Protein AF-A0A7C0TXI8-F1 (afdb_monomer)

Nearest PDB structures (foldseek):
  6q0x-assembly1_A  TM=3.441E-01  e=8.699E+00  Saccharomyces cerevisiae W303

Foldseek 3Di:
DPPVVVVVVVVVVVVVVVVVVVVVVVVVVVLVVVLVVLVVVLVVLVVVLVVLVVVCVVPNDLVSVLVNVLSVLVNQLSVLVNVLSVVCVVPVVCNVVSVLSSLVSVLVSQCVNCVSVVPPVSNVVSVVSVVVSVVVVVCCVVPVPVVVVVVVVVVVVD

Sequence (158 aa):
MSVHAHERGKTEEKVIKGLVRYGRTLVLIVEAIIIASVSALIALTTYYLARDMMVAYRAGSVAELQLIMNDIFLLIVYVELVRSIIVAYRRPEMYLVSIAEVGFVITVREVLASVIAKTTLDLVLASIASAVFAVVLWILYRKVLPHRRESKKEERGG

Secondary structure (DSSP, 8-state):
--HHHHHHHHHHHHHHHHHHHHHHHHHHHHHHHHHHHHHHHHHHHHHHHHHHHHHHHHH--HHHHHHHHHHHHHHHHHHHHHHHHHHHHH-GGGHHHHHHHHHHHHHHHHHHHHHHHT-HHHHHHHHHHHHHHHHHHHHHHHHHTTHHHHHHHHTT--

Structure (mmCIF, N/CA/C/O backbone):
data_AF-A0A7C0TXI8-F1
#
_entry.id   AF-A0A7C0TXI8-F1
#
loop_
_atom_site.group_PDB
_atom_site.id
_atom_site.type_symbol
_atom_site.label_atom_id
_atom_site.label_alt_id
_atom_site.label_comp_id
_atom_site.label_asym_id
_atom_site.label_entity_id
_atom_site.label_seq_id
_atom_site.pdbx_PDB_ins_code
_atom_site.Cartn_x
_atom_site.Cartn_y
_atom_site.Cartn_z
_atom_site.occupancy
_atom_site.B_iso_or_equiv
_atom_site.auth_seq_id
_atom_site.auth_comp_id
_atom_site.auth_asym_id
_atom_site.auth_atom_id
_atom_site.pdbx_PDB_model_num
ATOM 1 N N . MET A 1 1 ? -42.382 -0.817 42.510 1.00 50.09 1 MET A N 1
ATOM 2 C CA . MET A 1 1 ? -42.000 -0.268 41.184 1.00 50.09 1 MET A CA 1
ATOM 3 C C . MET A 1 1 ? -40.489 -0.081 40.972 1.00 50.09 1 MET A C 1
ATOM 5 O O . MET A 1 1 ? -40.101 0.180 39.844 1.00 50.09 1 MET A O 1
ATOM 9 N N . SER A 1 2 ? -39.616 -0.273 41.973 1.00 51.91 2 SER A N 1
ATOM 10 C CA . SER A 1 2 ? -38.154 -0.079 41.846 1.00 51.91 2 SER A CA 1
ATOM 11 C C . SER A 1 2 ? -37.359 -1.300 41.347 1.00 51.91 2 SER A C 1
ATOM 13 O O . SER A 1 2 ? -36.236 -1.145 40.878 1.00 51.91 2 SER A O 1
ATOM 15 N N . VAL A 1 3 ? -37.929 -2.510 41.399 1.00 53.28 3 VAL A N 1
ATOM 16 C CA . VAL A 1 3 ? -37.230 -3.759 41.025 1.00 53.28 3 VAL A CA 1
ATOM 17 C C . VAL A 1 3 ? -37.060 -3.891 39.502 1.00 53.28 3 VAL A C 1
ATOM 19 O O . VAL A 1 3 ? -35.992 -4.267 39.027 1.00 53.28 3 VAL A O 1
ATOM 22 N N . HIS A 1 4 ? -38.055 -3.465 38.716 1.00 50.06 4 HIS A N 1
ATOM 23 C CA . HIS A 1 4 ? -38.008 -3.548 37.249 1.00 50.06 4 HIS A CA 1
ATOM 24 C C . HIS A 1 4 ? -37.061 -2.540 36.577 1.00 50.06 4 HIS A C 1
ATOM 26 O O . HIS A 1 4 ? -36.684 -2.741 35.424 1.00 50.06 4 HIS A O 1
ATOM 32 N N . ALA A 1 5 ? -36.664 -1.464 37.264 1.00 53.25 5 ALA A N 1
ATOM 33 C CA . ALA A 1 5 ? -35.674 -0.518 36.745 1.00 53.25 5 ALA A CA 1
ATOM 34 C C . ALA A 1 5 ? -34.239 -1.063 36.889 1.00 53.25 5 ALA A C 1
ATOM 36 O O . ALA A 1 5 ? -33.396 -0.850 36.020 1.00 53.25 5 ALA A O 1
ATOM 37 N N . HIS A 1 6 ? -33.976 -1.831 37.952 1.00 49.91 6 HIS A N 1
ATOM 38 C CA . HIS A 1 6 ? -32.648 -2.362 38.264 1.00 49.91 6 HIS A CA 1
ATOM 39 C C . HIS A 1 6 ? -32.264 -3.585 37.400 1.00 49.91 6 HIS A C 1
ATOM 41 O O . HIS A 1 6 ? -31.079 -3.827 37.153 1.00 49.91 6 HIS A O 1
ATOM 47 N N . GLU A 1 7 ? -33.245 -4.349 36.905 1.00 55.06 7 GLU A N 1
ATOM 48 C CA . GLU A 1 7 ? -33.007 -5.464 35.974 1.00 55.06 7 GLU A CA 1
ATOM 49 C C . GLU A 1 7 ? -32.729 -5.009 34.534 1.00 55.06 7 GLU A C 1
ATOM 51 O O . GLU A 1 7 ? -31.899 -5.617 33.852 1.00 55.06 7 GLU A O 1
ATOM 56 N N . ARG A 1 8 ? -33.348 -3.910 34.074 1.00 56.62 8 ARG A N 1
ATOM 57 C CA . ARG A 1 8 ? -33.077 -3.365 32.731 1.00 56.62 8 ARG A CA 1
ATOM 58 C C . ARG A 1 8 ? -31.638 -2.871 32.593 1.00 56.62 8 ARG A C 1
ATOM 60 O O . ARG A 1 8 ? -30.964 -3.276 31.652 1.00 56.62 8 ARG A O 1
ATOM 67 N N . GLY A 1 9 ? -31.126 -2.136 33.585 1.00 59.81 9 GLY A N 1
ATOM 68 C CA . GLY A 1 9 ? -29.739 -1.649 33.574 1.00 59.81 9 GLY A CA 1
ATOM 69 C C . GLY A 1 9 ? -28.690 -2.771 33.539 1.00 59.81 9 GLY A C 1
ATOM 70 O O . GLY A 1 9 ? -27.721 -2.692 32.790 1.00 59.81 9 GLY A O 1
ATOM 71 N N . LYS A 1 10 ? -28.913 -3.883 34.260 1.00 61.47 10 LYS A N 1
ATOM 72 C CA . LYS A 1 10 ? -28.028 -5.068 34.209 1.00 61.47 10 LYS A CA 1
ATOM 73 C C . LYS A 1 10 ? -28.051 -5.785 32.857 1.00 61.47 10 LYS A C 1
ATOM 75 O O . LYS A 1 10 ? -27.075 -6.446 32.498 1.00 61.47 10 LYS A O 1
ATOM 80 N N . THR A 1 11 ? -29.168 -5.709 32.139 1.00 62.97 11 THR A N 1
ATOM 81 C CA . THR A 1 11 ? -29.337 -6.360 30.835 1.00 62.97 11 THR A CA 1
ATOM 82 C C . THR A 1 11 ? -28.678 -5.526 29.739 1.00 62.97 11 THR A C 1
ATOM 84 O O . THR A 1 11 ? -27.912 -6.066 28.944 1.00 62.97 11 THR A O 1
ATOM 87 N N . GLU A 1 12 ? -28.862 -4.205 29.767 1.00 65.44 12 GLU A N 1
ATOM 88 C CA . GLU A 1 12 ? -28.192 -3.259 28.866 1.00 65.44 12 GLU A CA 1
ATOM 89 C C . GLU A 1 12 ? -26.666 -3.313 29.013 1.00 65.44 12 GLU A C 1
ATOM 91 O O . GLU A 1 12 ? -25.947 -3.417 28.020 1.00 65.44 12 GLU A O 1
ATOM 96 N N . GLU A 1 13 ? -26.151 -3.365 30.244 1.00 67.44 13 GLU A N 1
ATOM 97 C CA . GLU A 1 13 ? -24.709 -3.441 30.490 1.00 67.44 13 GLU A CA 1
ATOM 98 C C . GLU A 1 13 ? -24.086 -4.750 29.961 1.00 67.44 13 GLU A C 1
ATOM 100 O O . GLU A 1 13 ? -22.967 -4.758 29.439 1.00 67.44 13 GLU A O 1
ATOM 105 N N . LYS A 1 14 ? -24.821 -5.870 30.043 1.00 70.50 14 LYS A N 1
ATOM 106 C CA . LYS A 1 14 ? -24.401 -7.160 29.468 1.00 70.50 14 LYS A CA 1
ATOM 107 C C . LYS A 1 14 ? -24.412 -7.139 27.941 1.00 70.50 14 LYS A C 1
ATOM 109 O O . LYS A 1 14 ? -23.482 -7.671 27.337 1.00 70.50 14 LYS A O 1
ATOM 114 N N . VAL A 1 15 ? -25.419 -6.517 27.326 1.00 74.94 15 VAL A N 1
ATOM 115 C CA . VAL A 1 15 ? -25.515 -6.382 25.863 1.00 74.94 15 VAL A CA 1
ATOM 116 C C . VAL A 1 15 ? -24.387 -5.498 25.332 1.00 74.94 15 VAL A C 1
ATOM 118 O O . VAL A 1 15 ? -23.699 -5.902 24.399 1.00 74.94 15 VAL A O 1
ATOM 121 N N . ILE A 1 16 ? -24.114 -4.357 25.972 1.00 74.75 16 ILE A N 1
ATOM 122 C CA . ILE A 1 16 ? -23.014 -3.455 25.593 1.00 74.75 16 ILE A CA 1
ATOM 123 C C . ILE A 1 16 ? -21.659 -4.164 25.730 1.00 74.75 16 ILE A C 1
ATOM 125 O O . ILE A 1 16 ? -20.851 -4.140 24.801 1.00 74.75 16 ILE A O 1
ATOM 129 N N . LYS A 1 17 ? -21.415 -4.867 26.846 1.00 73.19 17 LYS A N 1
ATOM 130 C CA . LYS A 1 17 ? -20.189 -5.668 27.032 1.00 73.19 17 LYS A CA 1
ATOM 131 C C . LYS A 1 17 ? -20.057 -6.775 25.982 1.00 73.19 17 LYS A C 1
ATOM 133 O O . LYS A 1 17 ? -18.950 -7.023 25.502 1.00 73.19 17 LYS A O 1
ATOM 138 N N . GLY A 1 18 ? -21.165 -7.416 25.609 1.00 69.56 18 GLY A N 1
ATOM 139 C CA . GLY A 1 18 ? -21.212 -8.403 24.530 1.00 69.56 18 GLY A CA 1
ATOM 140 C C . GLY A 1 18 ? -20.846 -7.799 23.174 1.00 69.56 18 GLY A C 1
ATOM 141 O O . GLY A 1 18 ? -19.981 -8.336 22.484 1.00 69.56 18 GLY A O 1
ATOM 142 N N . LEU A 1 19 ? -21.426 -6.644 22.838 1.00 74.12 19 LEU A N 1
ATOM 143 C CA . LEU A 1 19 ? -21.184 -5.933 21.581 1.00 74.12 19 LEU A CA 1
ATOM 144 C C . LEU A 1 19 ? -19.718 -5.500 21.444 1.00 74.12 19 LEU A C 1
ATOM 146 O O . LEU A 1 19 ? -19.092 -5.730 20.412 1.00 74.12 19 LEU A O 1
ATOM 150 N N . VAL A 1 20 ? -19.144 -4.933 22.511 1.00 78.94 20 VAL A N 1
ATOM 151 C CA . VAL A 1 20 ? -17.737 -4.497 22.542 1.00 78.94 20 VAL A CA 1
ATOM 152 C C . VAL A 1 20 ? -16.787 -5.684 22.384 1.00 78.94 20 VAL A C 1
ATOM 154 O O . VAL A 1 20 ? -15.784 -5.594 21.673 1.00 78.94 20 VAL A O 1
ATOM 157 N N . ARG A 1 21 ? -17.094 -6.818 23.025 1.00 77.62 21 ARG A N 1
ATOM 158 C CA . ARG A 1 21 ? -16.275 -8.031 22.920 1.00 77.62 21 ARG A CA 1
ATOM 159 C C . ARG A 1 21 ? -16.335 -8.623 21.515 1.00 77.62 21 ARG A C 1
ATOM 161 O O . ARG A 1 21 ? -15.290 -8.955 20.967 1.00 77.62 21 ARG A O 1
ATOM 168 N N . TYR A 1 22 ? -17.528 -8.691 20.928 1.00 78.75 22 TYR A N 1
ATOM 169 C CA . TYR A 1 22 ? -17.723 -9.196 19.571 1.00 78.75 22 TYR A CA 1
ATOM 170 C C . TYR A 1 22 ? -17.036 -8.306 18.530 1.00 78.75 22 TYR A C 1
ATOM 172 O O . TYR A 1 22 ? -16.314 -8.808 17.672 1.00 78.75 22 TYR A O 1
ATOM 180 N N . GLY A 1 23 ? -17.166 -6.981 18.668 1.00 74.56 23 GLY A N 1
ATOM 181 C CA . GLY A 1 23 ? -16.466 -6.014 17.824 1.00 74.56 23 GLY A CA 1
ATOM 182 C C . GLY A 1 23 ? -14.947 -6.184 17.887 1.00 74.56 23 GLY A C 1
ATOM 183 O O . GLY A 1 23 ? -14.290 -6.231 16.852 1.00 74.56 23 GLY A O 1
ATOM 184 N N . ARG A 1 24 ? -14.381 -6.379 19.086 1.00 81.19 24 ARG A N 1
ATOM 185 C CA . ARG A 1 24 ? -12.942 -6.641 19.244 1.00 81.19 24 ARG A CA 1
ATOM 186 C C . ARG A 1 24 ? -12.507 -7.943 18.566 1.00 81.19 24 ARG A C 1
ATOM 188 O O . ARG A 1 24 ? -11.455 -7.971 17.936 1.00 81.19 24 ARG A O 1
ATOM 195 N N . THR A 1 25 ? -13.297 -9.009 18.682 1.00 82.25 25 THR A N 1
ATOM 196 C CA . THR A 1 25 ? -13.002 -10.289 18.022 1.00 82.25 25 THR A CA 1
ATOM 197 C C . THR A 1 25 ? -13.067 -10.170 16.500 1.00 82.25 25 THR A C 1
ATOM 199 O O . THR A 1 25 ? -12.183 -10.685 15.824 1.00 82.25 25 THR A O 1
ATOM 202 N N . LEU A 1 26 ? -14.057 -9.457 15.957 1.00 80.88 26 LEU A N 1
ATOM 203 C CA . LEU A 1 26 ? -14.151 -9.201 14.517 1.00 80.88 26 LEU A CA 1
ATOM 204 C C . LEU A 1 26 ? -12.938 -8.430 13.994 1.00 80.88 26 LEU A C 1
ATOM 206 O O . LEU A 1 26 ? -12.363 -8.830 12.985 1.00 80.88 26 LEU A O 1
ATOM 210 N N . VAL A 1 27 ? -12.521 -7.372 14.696 1.00 82.75 27 VAL A N 1
ATOM 211 C CA . VAL A 1 27 ? -11.330 -6.593 14.325 1.00 82.75 27 VAL A CA 1
ATOM 212 C C . VAL A 1 27 ? -10.089 -7.486 14.292 1.00 82.75 27 VAL A C 1
ATOM 214 O O . VAL A 1 27 ? -9.378 -7.481 13.295 1.00 82.75 27 VAL A O 1
ATOM 217 N N . LEU A 1 28 ? -9.886 -8.321 15.317 1.00 83.25 28 LEU A N 1
ATOM 218 C CA . LEU A 1 28 ? -8.763 -9.264 15.368 1.00 83.25 28 LEU A CA 1
ATOM 219 C C . LEU A 1 28 ? -8.763 -10.260 14.201 1.00 83.25 28 LEU A C 1
ATOM 221 O O . LEU A 1 28 ? -7.706 -10.556 13.651 1.00 83.25 28 LEU A O 1
ATOM 225 N N . ILE A 1 29 ? -9.932 -10.784 13.820 1.00 87.38 29 ILE A N 1
ATOM 226 C CA . ILE A 1 29 ? -10.048 -11.728 12.700 1.00 87.38 29 ILE A CA 1
ATOM 227 C C . ILE A 1 29 ? -9.699 -11.035 11.382 1.00 87.38 29 ILE A C 1
ATOM 229 O O . ILE A 1 29 ? -8.891 -11.555 10.616 1.00 87.38 29 ILE A O 1
ATOM 233 N N . VAL A 1 30 ? -10.285 -9.863 11.122 1.00 85.25 30 VAL A N 1
ATOM 234 C CA . VAL A 1 30 ? -10.023 -9.097 9.895 1.00 85.25 30 VAL A CA 1
ATOM 235 C C . VAL A 1 30 ? -8.544 -8.733 9.798 1.00 85.25 30 VAL A C 1
ATOM 237 O O . VAL A 1 30 ? -7.928 -8.925 8.754 1.00 85.25 30 VAL A O 1
ATOM 240 N N . GLU A 1 31 ? -7.949 -8.273 10.893 1.00 80.62 31 GLU A N 1
ATOM 241 C CA . GLU A 1 31 ? -6.535 -7.914 10.950 1.00 80.62 31 GLU A CA 1
ATOM 242 C C . GLU A 1 31 ? -5.622 -9.126 10.711 1.00 80.62 31 GLU A C 1
ATOM 244 O O . GLU A 1 31 ? -4.692 -9.046 9.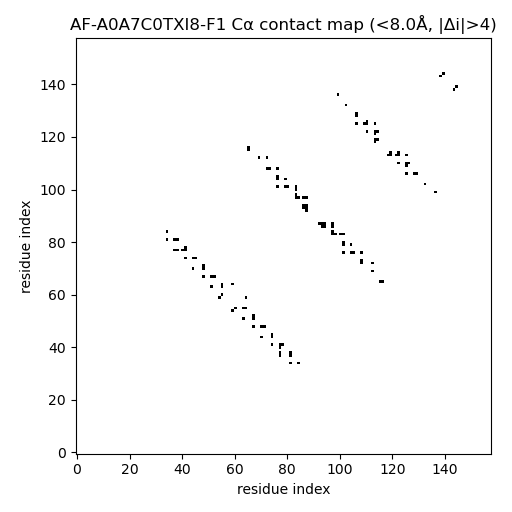907 1.00 80.62 31 GLU A O 1
ATOM 249 N N . ALA A 1 32 ? -5.928 -10.279 11.316 1.00 86.38 32 ALA A N 1
ATOM 250 C CA . ALA A 1 32 ? -5.191 -11.519 11.076 1.00 86.38 32 ALA A CA 1
ATOM 251 C C . ALA A 1 32 ? -5.257 -11.955 9.602 1.00 86.38 32 ALA A C 1
ATOM 253 O O . ALA A 1 32 ? -4.244 -12.372 9.039 1.00 86.38 32 ALA A O 1
ATOM 254 N N . ILE A 1 33 ? -6.421 -11.812 8.959 1.00 90.50 33 ILE A N 1
ATOM 255 C CA . ILE A 1 33 ? -6.595 -12.099 7.529 1.00 90.50 33 ILE A CA 1
ATOM 256 C C . ILE A 1 33 ? -5.746 -11.149 6.679 1.00 90.50 33 ILE A C 1
ATOM 258 O O . ILE A 1 33 ? -5.078 -11.609 5.752 1.00 90.50 33 ILE A O 1
ATOM 262 N N . ILE A 1 34 ? -5.732 -9.849 6.993 1.00 87.38 34 ILE A N 1
ATOM 263 C CA . ILE A 1 34 ? -4.917 -8.861 6.272 1.00 87.38 34 ILE A CA 1
ATOM 264 C C . ILE A 1 34 ? -3.434 -9.219 6.395 1.00 87.38 34 ILE A C 1
ATOM 266 O O . ILE A 1 34 ? -2.755 -9.336 5.378 1.00 87.38 34 ILE A O 1
ATOM 270 N N . ILE A 1 35 ? -2.936 -9.460 7.611 1.00 88.38 35 ILE A N 1
ATOM 271 C CA . ILE A 1 35 ? -1.526 -9.808 7.841 1.00 88.38 35 ILE A CA 1
ATOM 272 C C . ILE A 1 35 ? -1.153 -11.095 7.100 1.00 88.38 35 ILE A C 1
ATOM 274 O O . ILE A 1 35 ? -0.120 -11.131 6.429 1.00 88.38 35 ILE A O 1
ATOM 278 N N . ALA A 1 36 ? -1.981 -12.139 7.185 1.00 90.81 36 ALA A N 1
ATOM 279 C CA . ALA A 1 36 ? -1.737 -13.399 6.487 1.00 90.81 36 ALA A CA 1
ATOM 280 C C . ALA A 1 36 ? -1.700 -13.202 4.964 1.00 90.81 36 ALA A C 1
ATOM 282 O O . ALA A 1 36 ? -0.790 -13.696 4.298 1.00 90.81 36 ALA A O 1
ATOM 283 N N . SER A 1 37 ? -2.642 -12.426 4.423 1.00 89.88 37 SER A N 1
ATOM 284 C CA . SER A 1 37 ? -2.733 -12.148 2.986 1.00 89.88 37 SER A CA 1
ATOM 285 C C . SER A 1 37 ? -1.535 -11.340 2.490 1.00 89.88 37 SER A C 1
ATOM 287 O O . SER A 1 37 ? -0.905 -11.722 1.507 1.00 89.88 37 SER A O 1
ATOM 289 N N . VAL A 1 38 ? -1.160 -10.264 3.190 1.00 90.12 38 VAL A N 1
ATOM 290 C CA . VAL A 1 38 ? 0.004 -9.443 2.820 1.00 90.12 38 VAL A CA 1
ATOM 291 C C . VAL A 1 38 ? 1.295 -10.253 2.942 1.00 90.12 38 VAL A C 1
ATOM 293 O O . VAL A 1 38 ? 2.142 -10.184 2.058 1.00 90.12 38 VAL A O 1
ATOM 296 N N . SER A 1 39 ? 1.429 -11.092 3.971 1.00 91.00 39 SER A N 1
ATOM 297 C CA . SER A 1 39 ? 2.597 -11.974 4.121 1.00 91.00 39 SER A CA 1
ATOM 298 C C . SER A 1 39 ? 2.704 -12.988 2.978 1.00 91.00 39 SER A C 1
ATOM 300 O O . SER A 1 39 ? 3.796 -13.222 2.463 1.00 91.00 39 SER A O 1
ATOM 302 N N . ALA A 1 40 ? 1.579 -13.559 2.538 1.00 93.62 40 ALA A N 1
ATOM 303 C CA . ALA A 1 40 ? 1.545 -14.452 1.384 1.00 93.62 40 ALA A CA 1
ATOM 304 C C . ALA A 1 40 ? 1.926 -13.723 0.085 1.00 93.62 40 ALA A C 1
ATOM 306 O O . ALA A 1 40 ? 2.702 -14.258 -0.706 1.00 93.62 40 ALA A O 1
ATOM 307 N N . LEU A 1 41 ? 1.450 -12.488 -0.110 1.00 91.94 41 LEU A N 1
ATOM 308 C CA . LEU A 1 41 ? 1.838 -11.652 -1.250 1.00 91.94 41 LEU A CA 1
ATOM 309 C C . LEU A 1 41 ? 3.333 -11.321 -1.235 1.00 91.94 41 LEU A C 1
ATOM 311 O O . LEU A 1 41 ? 3.971 -11.410 -2.281 1.00 91.94 41 LEU A O 1
ATOM 315 N N . ILE A 1 42 ? 3.917 -11.012 -0.072 1.00 92.69 42 ILE A N 1
ATOM 316 C CA . ILE A 1 42 ? 5.369 -10.814 0.073 1.00 92.69 42 ILE A CA 1
ATOM 317 C C . ILE A 1 42 ? 6.120 -12.073 -0.359 1.00 92.69 42 ILE A C 1
ATOM 319 O O . ILE A 1 42 ? 7.037 -11.985 -1.175 1.00 92.69 42 ILE A O 1
ATOM 323 N N . ALA A 1 43 ? 5.731 -13.241 0.157 1.00 94.00 43 ALA A N 1
ATOM 324 C CA . ALA A 1 43 ? 6.390 -14.503 -0.166 1.00 94.00 43 ALA A CA 1
ATOM 325 C C . ALA A 1 43 ? 6.304 -14.824 -1.666 1.00 94.00 43 ALA A C 1
ATOM 327 O O . ALA A 1 43 ? 7.312 -15.161 -2.287 1.00 94.00 43 ALA A O 1
ATOM 328 N N . LEU A 1 44 ? 5.119 -14.662 -2.260 1.00 94.25 44 LEU A N 1
ATOM 329 C CA . LEU A 1 44 ? 4.883 -14.920 -3.677 1.00 94.25 44 LEU A CA 1
ATOM 330 C C . LEU A 1 44 ? 5.663 -13.951 -4.575 1.00 94.25 44 LEU A C 1
ATOM 332 O O . LEU A 1 44 ? 6.326 -14.381 -5.514 1.00 94.25 44 LEU A O 1
ATOM 336 N N . THR A 1 45 ? 5.625 -12.656 -4.261 1.00 91.75 45 THR A N 1
ATOM 337 C CA . THR A 1 45 ? 6.348 -11.622 -5.018 1.00 91.75 45 THR A CA 1
ATOM 338 C C . THR A 1 45 ? 7.854 -11.834 -4.909 1.00 91.75 45 THR A C 1
ATOM 340 O O . THR A 1 45 ? 8.556 -11.768 -5.907 1.00 91.75 45 THR A O 1
ATOM 343 N N . THR A 1 46 ? 8.359 -12.190 -3.724 1.00 92.50 46 THR A N 1
ATOM 344 C CA . THR A 1 46 ? 9.780 -12.527 -3.532 1.00 92.50 46 THR A CA 1
ATOM 345 C C . THR A 1 46 ? 10.185 -13.745 -4.365 1.00 92.50 46 THR A C 1
ATOM 347 O O . THR A 1 46 ? 11.260 -13.752 -4.962 1.00 92.50 46 THR A O 1
ATOM 350 N N . TYR A 1 47 ? 9.328 -14.769 -4.435 1.00 94.06 47 TYR A N 1
ATOM 351 C CA . TYR A 1 47 ? 9.570 -15.949 -5.265 1.00 94.06 47 TYR A CA 1
ATOM 352 C C . TYR A 1 47 ? 9.643 -15.598 -6.759 1.00 94.06 47 TYR A C 1
ATOM 354 O O . TYR A 1 47 ? 10.595 -16.002 -7.431 1.00 94.06 47 TYR A O 1
ATOM 362 N N . TYR A 1 48 ? 8.676 -14.829 -7.273 1.00 92.19 48 TYR A N 1
ATOM 363 C CA . TYR A 1 48 ? 8.684 -14.396 -8.672 1.00 92.19 48 TYR A CA 1
ATOM 364 C C . TYR A 1 48 ? 9.866 -13.485 -8.981 1.00 92.19 48 TYR A C 1
ATOM 366 O O . TYR A 1 48 ? 10.580 -13.745 -9.941 1.00 92.19 48 TYR A O 1
ATOM 374 N N . LEU A 1 49 ? 10.173 -12.530 -8.104 1.00 91.75 49 LEU A N 1
ATOM 375 C CA . LEU A 1 49 ? 11.339 -11.667 -8.238 1.00 91.75 49 LEU A CA 1
ATOM 376 C C . LEU A 1 49 ? 12.640 -12.478 -8.330 1.00 91.75 49 LEU A C 1
ATOM 378 O O . LEU A 1 49 ? 13.460 -12.238 -9.211 1.00 91.75 49 LEU A O 1
ATOM 382 N N . ALA A 1 50 ? 12.830 -13.472 -7.458 1.00 89.75 50 ALA A N 1
ATOM 383 C CA . ALA A 1 50 ? 14.014 -14.329 -7.497 1.00 89.75 50 ALA A CA 1
ATOM 384 C C . ALA A 1 50 ? 14.107 -15.130 -8.808 1.00 89.75 50 ALA A C 1
ATOM 386 O O . ALA A 1 50 ? 15.193 -15.280 -9.377 1.00 89.75 50 ALA A O 1
ATOM 387 N N . ARG A 1 51 ? 12.970 -15.628 -9.307 1.00 88.31 51 ARG A N 1
ATOM 388 C CA . ARG A 1 51 ? 12.882 -16.306 -10.605 1.00 88.31 51 ARG A CA 1
ATOM 389 C C . ARG A 1 51 ? 13.230 -15.359 -11.754 1.00 88.31 51 ARG A C 1
ATOM 391 O O . ARG A 1 51 ? 14.046 -15.721 -12.600 1.00 88.31 51 ARG A O 1
ATOM 398 N N . ASP A 1 52 ? 12.657 -14.165 -11.766 1.00 86.44 52 ASP A N 1
ATOM 399 C CA . ASP A 1 52 ? 12.822 -13.191 -12.841 1.00 86.44 52 ASP A CA 1
ATOM 400 C C . ASP A 1 52 ? 14.246 -12.631 -12.863 1.00 86.44 52 ASP A C 1
ATOM 402 O O . ASP A 1 52 ? 14.836 -12.503 -13.932 1.00 86.44 52 ASP A O 1
ATOM 406 N N . MET A 1 53 ? 14.875 -12.435 -11.699 1.00 85.12 53 MET A N 1
ATOM 407 C CA . MET A 1 53 ? 16.301 -12.103 -11.606 1.00 85.12 53 MET A CA 1
ATOM 408 C C . MET A 1 53 ? 17.199 -13.195 -12.209 1.00 85.12 53 MET A C 1
ATOM 410 O O . MET A 1 53 ? 18.172 -12.879 -12.897 1.00 85.12 53 MET A O 1
ATOM 414 N N . MET A 1 54 ? 16.882 -14.480 -11.999 1.00 85.25 54 MET A N 1
ATOM 415 C CA . MET A 1 54 ? 17.635 -15.588 -12.608 1.00 85.25 54 MET A CA 1
ATOM 416 C C . MET A 1 54 ? 17.498 -15.627 -14.136 1.00 85.25 54 MET A C 1
ATOM 418 O O . MET A 1 54 ? 18.456 -15.988 -14.825 1.00 85.25 54 MET A O 1
ATOM 422 N N . VAL A 1 55 ? 16.328 -15.268 -14.668 1.00 81.12 55 VAL A N 1
ATOM 423 C CA . VAL A 1 55 ? 16.076 -15.199 -16.116 1.00 81.12 55 VAL A CA 1
ATOM 424 C C . VAL A 1 55 ? 16.760 -13.972 -16.724 1.00 81.12 55 VAL A C 1
ATOM 426 O O . VAL A 1 55 ? 17.514 -14.108 -17.689 1.00 81.12 55 VAL A O 1
ATOM 429 N N . ALA A 1 56 ? 16.593 -12.800 -16.109 1.00 81.69 56 ALA A N 1
ATOM 430 C CA . ALA A 1 56 ? 17.175 -11.542 -16.566 1.00 81.69 56 ALA A CA 1
ATOM 431 C C . ALA A 1 56 ? 18.712 -11.562 -16.556 1.00 81.69 56 ALA A C 1
ATOM 433 O O . ALA A 1 56 ? 19.344 -10.974 -17.430 1.00 81.69 56 ALA A O 1
ATOM 434 N N . TYR A 1 57 ? 19.345 -12.298 -15.636 1.00 76.81 57 TYR A N 1
ATOM 435 C CA . TYR A 1 57 ? 20.801 -12.485 -15.650 1.00 76.81 57 TYR A CA 1
ATOM 436 C C . TYR A 1 57 ? 21.317 -13.138 -16.948 1.00 76.81 57 TYR A C 1
ATOM 438 O O . TYR A 1 57 ? 22.467 -12.932 -17.331 1.00 76.81 57 TYR A O 1
ATOM 446 N N . ARG A 1 58 ? 20.483 -13.922 -17.644 1.00 73.31 58 ARG A N 1
ATOM 447 C CA . ARG A 1 58 ? 20.883 -14.662 -18.851 1.00 73.31 58 ARG A CA 1
ATOM 448 C C . ARG A 1 58 ? 20.598 -13.918 -20.158 1.00 73.31 58 ARG A C 1
ATOM 450 O O . ARG A 1 58 ? 21.309 -14.160 -21.127 1.00 73.31 58 ARG A O 1
ATOM 457 N N . ALA A 1 59 ? 19.576 -13.060 -20.206 1.00 67.25 59 ALA A N 1
ATOM 458 C CA . ALA A 1 59 ? 19.137 -12.392 -21.442 1.00 67.25 59 ALA A CA 1
ATOM 459 C C . ALA A 1 59 ? 18.400 -11.050 -21.215 1.00 67.25 59 ALA A C 1
ATOM 461 O O . ALA A 1 59 ? 17.582 -10.650 -22.041 1.00 67.25 59 ALA A O 1
ATOM 462 N N . GLY A 1 60 ? 18.688 -10.368 -20.103 1.00 70.38 60 GLY A N 1
ATOM 463 C CA . GLY A 1 60 ? 17.903 -9.258 -19.560 1.00 70.38 60 GLY A CA 1
ATOM 464 C C . GLY A 1 60 ? 17.578 -8.124 -20.531 1.00 70.38 60 GLY A C 1
ATOM 465 O O . GLY A 1 60 ? 18.474 -7.381 -20.937 1.00 70.38 60 GLY A O 1
ATOM 466 N N . SER A 1 61 ? 16.293 -7.926 -20.835 1.00 81.38 61 SER A N 1
ATOM 467 C CA . SER A 1 61 ? 15.813 -6.734 -21.550 1.00 81.38 61 SER A CA 1
ATOM 468 C C . SER A 1 61 ? 15.512 -5.569 -20.594 1.00 81.38 61 SER A C 1
ATOM 470 O O . SER A 1 61 ? 15.296 -5.754 -19.396 1.00 81.38 61 SER A O 1
ATOM 472 N N . VAL A 1 62 ? 15.433 -4.339 -21.124 1.00 79.75 62 VAL A N 1
ATOM 473 C CA . VAL A 1 62 ? 15.033 -3.153 -20.335 1.00 79.75 62 VAL A CA 1
ATOM 474 C C . VAL A 1 62 ? 13.644 -3.336 -19.703 1.00 79.75 62 VAL A C 1
ATOM 476 O O . VAL A 1 62 ? 13.423 -2.878 -18.586 1.00 79.75 62 VAL A O 1
ATOM 479 N N . ALA A 1 63 ? 12.728 -4.034 -20.379 1.00 81.44 63 ALA A N 1
ATOM 480 C CA . ALA A 1 63 ? 11.385 -4.302 -19.866 1.00 81.44 63 ALA A CA 1
ATOM 481 C C . ALA A 1 63 ? 11.399 -5.258 -18.658 1.00 81.44 63 ALA A C 1
ATOM 483 O O . ALA A 1 63 ? 10.671 -5.043 -17.693 1.00 81.44 63 ALA A O 1
ATOM 484 N N . GLU A 1 64 ? 12.267 -6.272 -18.662 1.00 82.38 64 GLU A N 1
ATOM 485 C CA . GLU A 1 64 ? 12.427 -7.186 -17.520 1.00 82.38 64 GLU A CA 1
ATOM 486 C C . GLU A 1 64 ? 13.017 -6.463 -16.305 1.00 82.38 64 GLU A C 1
ATOM 488 O O . GLU A 1 64 ? 12.562 -6.659 -15.182 1.00 82.38 64 GLU A O 1
ATOM 493 N N . LEU A 1 65 ? 13.966 -5.549 -16.528 1.00 80.44 65 LEU A N 1
ATOM 494 C CA . LEU A 1 65 ? 14.488 -4.667 -15.481 1.00 80.44 65 LEU A CA 1
ATOM 495 C C . LEU A 1 65 ? 13.392 -3.783 -14.867 1.00 80.44 65 LEU A C 1
ATOM 497 O O . LEU A 1 65 ? 13.366 -3.607 -13.651 1.00 80.44 65 LEU A O 1
ATOM 501 N N . GLN A 1 66 ? 12.467 -3.258 -15.678 1.00 83.75 66 GLN A N 1
ATOM 502 C CA . GLN A 1 66 ? 11.328 -2.480 -15.178 1.00 83.75 66 GLN A CA 1
ATOM 503 C C . GLN A 1 66 ? 10.378 -3.328 -14.317 1.00 83.75 66 GLN A C 1
ATOM 505 O O . GLN A 1 66 ? 9.927 -2.846 -13.278 1.00 83.75 66 GLN A O 1
ATOM 510 N N . LEU A 1 67 ? 10.108 -4.581 -14.705 1.00 83.75 67 LEU A N 1
ATOM 511 C CA . LEU A 1 67 ? 9.295 -5.515 -13.913 1.00 83.75 67 LEU A CA 1
ATOM 512 C C . LEU A 1 67 ? 9.957 -5.832 -12.566 1.00 83.75 67 LEU A C 1
ATOM 514 O O . LEU A 1 67 ? 9.339 -5.640 -11.522 1.00 83.75 67 LEU A O 1
ATOM 518 N N . ILE A 1 68 ? 11.244 -6.191 -12.581 1.00 87.44 68 ILE A N 1
ATOM 519 C CA . ILE A 1 68 ? 12.039 -6.467 -11.373 1.00 87.44 68 ILE A CA 1
ATOM 520 C C . ILE A 1 68 ? 12.031 -5.261 -10.425 1.00 87.44 68 ILE A C 1
ATOM 522 O O . ILE A 1 68 ? 11.829 -5.411 -9.221 1.00 87.44 68 ILE A O 1
ATOM 526 N N . MET A 1 69 ? 12.229 -4.045 -10.947 1.00 86.50 69 MET A N 1
ATOM 527 C CA . MET A 1 69 ? 12.198 -2.836 -10.119 1.00 86.50 69 MET A CA 1
ATOM 528 C C . MET A 1 69 ? 10.811 -2.560 -9.530 1.00 86.50 69 MET A C 1
ATOM 530 O O . MET A 1 69 ? 10.717 -2.171 -8.365 1.00 86.50 69 MET A O 1
ATOM 534 N N . ASN A 1 70 ? 9.742 -2.771 -10.301 1.00 88.06 70 ASN A N 1
ATOM 535 C CA . ASN A 1 70 ? 8.376 -2.617 -9.807 1.00 88.06 70 ASN A CA 1
ATOM 536 C C . ASN A 1 70 ? 8.086 -3.598 -8.660 1.00 88.06 70 ASN A C 1
ATOM 538 O O . ASN A 1 70 ? 7.585 -3.182 -7.615 1.00 88.06 70 ASN A O 1
ATOM 542 N N . ASP A 1 71 ? 8.486 -4.860 -8.808 1.00 89.25 71 ASP A N 1
ATOM 543 C CA . ASP A 1 71 ? 8.305 -5.891 -7.784 1.00 89.25 71 ASP A CA 1
ATOM 544 C C . ASP A 1 71 ? 9.109 -5.592 -6.512 1.00 89.25 71 ASP A C 1
ATOM 546 O O . ASP A 1 71 ? 8.593 -5.740 -5.402 1.00 89.25 71 ASP A O 1
ATOM 550 N N . ILE A 1 72 ? 10.340 -5.081 -6.638 1.00 89.44 72 ILE A N 1
ATOM 551 C CA . ILE A 1 72 ? 11.136 -4.619 -5.488 1.00 89.44 72 ILE A CA 1
ATOM 552 C C . ILE A 1 72 ? 10.423 -3.478 -4.757 1.00 89.44 72 ILE A C 1
ATOM 554 O O . ILE A 1 72 ? 10.316 -3.493 -3.529 1.00 89.44 72 ILE A O 1
ATOM 558 N N . PHE A 1 73 ? 9.912 -2.487 -5.486 1.00 88.25 73 PHE A N 1
ATOM 559 C CA . PHE A 1 73 ? 9.187 -1.378 -4.869 1.00 88.25 73 PHE A CA 1
ATOM 560 C C . PHE A 1 73 ? 7.878 -1.826 -4.225 1.00 88.25 73 PHE A C 1
ATOM 562 O O . PHE A 1 73 ? 7.514 -1.331 -3.157 1.00 88.25 73 PHE A O 1
ATOM 569 N N . LEU A 1 74 ? 7.190 -2.788 -4.835 1.00 86.25 74 LEU A N 1
ATOM 570 C CA . LEU A 1 74 ? 5.997 -3.396 -4.269 1.00 86.25 74 LEU A CA 1
ATOM 571 C C . LEU A 1 74 ? 6.312 -4.131 -2.957 1.00 86.25 74 LEU A C 1
ATOM 573 O O . LEU A 1 74 ? 5.593 -3.956 -1.974 1.00 86.25 74 LEU A O 1
ATOM 577 N N . LEU A 1 75 ? 7.424 -4.871 -2.899 1.00 88.38 75 LEU A N 1
ATOM 578 C CA . LEU A 1 75 ? 7.886 -5.532 -1.676 1.00 88.38 75 LEU A CA 1
ATOM 579 C C . LEU A 1 75 ? 8.178 -4.537 -0.549 1.00 88.38 75 LEU A C 1
ATOM 581 O O . LEU A 1 75 ? 7.776 -4.785 0.587 1.00 88.38 75 LEU A O 1
ATOM 585 N N . ILE A 1 76 ? 8.820 -3.403 -0.848 1.00 88.56 76 ILE A N 1
ATOM 586 C CA . ILE A 1 76 ? 9.067 -2.344 0.147 1.00 88.56 76 ILE A CA 1
ATOM 587 C C . ILE A 1 76 ? 7.741 -1.855 0.744 1.00 88.56 76 ILE A C 1
ATOM 589 O O . ILE A 1 76 ? 7.606 -1.773 1.966 1.00 88.56 76 ILE A O 1
ATOM 593 N N . VAL A 1 77 ? 6.739 -1.594 -0.101 1.00 88.38 77 VAL A N 1
ATOM 594 C CA . VAL A 1 77 ? 5.406 -1.166 0.350 1.00 88.38 77 VAL A CA 1
ATOM 595 C C . VAL A 1 77 ? 4.740 -2.235 1.214 1.00 88.38 77 VAL A C 1
ATOM 597 O O . VAL A 1 77 ? 4.185 -1.914 2.263 1.00 88.38 77 VAL A O 1
ATOM 600 N N . TYR A 1 78 ? 4.801 -3.507 0.816 1.00 88.62 78 TYR A N 1
ATOM 601 C CA . TYR A 1 78 ? 4.204 -4.591 1.595 1.00 88.62 78 TYR A CA 1
ATOM 602 C C . TYR A 1 78 ? 4.856 -4.764 2.967 1.00 88.62 78 TYR A C 1
ATOM 604 O O . TYR A 1 78 ? 4.151 -4.945 3.961 1.00 88.62 78 TYR A O 1
ATOM 612 N N . VAL A 1 79 ? 6.184 -4.675 3.047 1.00 87.94 79 VAL A N 1
ATOM 613 C CA . VAL A 1 79 ? 6.903 -4.757 4.325 1.00 87.94 79 VAL A CA 1
ATOM 614 C C . VAL A 1 79 ? 6.502 -3.607 5.249 1.00 87.94 79 VAL A C 1
ATOM 616 O O . VAL A 1 79 ? 6.243 -3.838 6.432 1.00 87.94 79 VAL A O 1
ATOM 619 N N . GLU A 1 80 ? 6.392 -2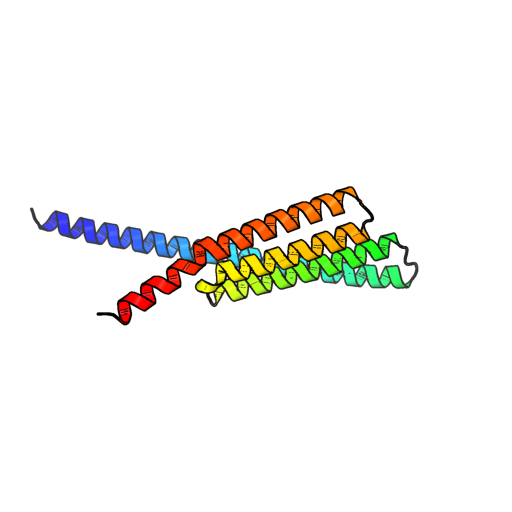.387 4.723 1.00 87.75 80 GLU A N 1
ATOM 620 C CA . GLU A 1 80 ? 5.966 -1.230 5.517 1.00 87.75 80 GLU A CA 1
ATOM 621 C C . GLU A 1 80 ? 4.489 -1.310 5.932 1.00 87.75 80 GLU A C 1
ATOM 623 O O . GLU A 1 80 ? 4.149 -0.946 7.059 1.00 87.75 80 GLU A O 1
ATOM 628 N N . LEU A 1 81 ? 3.613 -1.886 5.101 1.00 86.38 81 LEU A N 1
ATOM 629 C CA . LEU A 1 81 ? 2.229 -2.187 5.486 1.00 86.38 81 LEU A CA 1
ATOM 630 C C . LEU A 1 81 ? 2.170 -3.148 6.678 1.00 86.38 81 LEU A C 1
ATOM 632 O O . LEU A 1 81 ? 1.486 -2.867 7.662 1.00 86.38 81 LEU A O 1
ATOM 636 N N . VAL A 1 82 ? 2.914 -4.257 6.625 1.00 86.56 82 VAL A N 1
ATOM 637 C CA . VAL A 1 82 ? 2.969 -5.222 7.735 1.00 86.56 82 VAL A CA 1
ATOM 638 C C . VAL A 1 82 ? 3.532 -4.564 8.992 1.00 86.56 82 VAL A C 1
ATOM 640 O O . VAL A 1 82 ? 2.950 -4.706 10.070 1.00 86.56 82 VAL A O 1
ATOM 643 N N . ARG A 1 83 ? 4.631 -3.805 8.872 1.00 86.88 83 ARG A N 1
ATOM 644 C CA . ARG A 1 83 ? 5.221 -3.082 10.007 1.00 86.88 83 ARG A CA 1
ATOM 645 C C . ARG A 1 83 ? 4.205 -2.135 10.639 1.00 86.88 83 ARG A C 1
ATOM 647 O O . ARG A 1 83 ? 4.037 -2.157 11.858 1.00 86.88 83 ARG A O 1
ATOM 654 N N . SER A 1 84 ? 3.529 -1.330 9.829 1.00 83.56 84 SER A N 1
ATOM 655 C CA . SER A 1 84 ? 2.560 -0.341 10.295 1.00 83.56 84 SER A CA 1
ATOM 656 C C . SER A 1 84 ? 1.386 -0.976 11.032 1.00 83.56 84 SER A C 1
ATOM 658 O O . SER A 1 84 ? 1.059 -0.533 12.133 1.00 83.56 84 SER A O 1
ATOM 660 N N . ILE A 1 85 ? 0.825 -2.069 10.503 1.00 81.62 85 ILE A N 1
ATOM 661 C CA . ILE A 1 85 ? -0.252 -2.821 11.167 1.00 81.62 85 ILE A CA 1
ATOM 662 C C . ILE A 1 85 ? 0.226 -3.348 12.530 1.00 81.62 85 ILE A C 1
ATOM 664 O O . ILE A 1 85 ? -0.427 -3.133 13.549 1.00 81.62 85 ILE A O 1
ATOM 668 N N . ILE A 1 86 ? 1.418 -3.953 12.591 1.00 82.38 86 ILE A N 1
ATOM 669 C CA . ILE A 1 86 ? 1.980 -4.470 13.851 1.00 82.38 86 ILE A CA 1
ATOM 670 C C . ILE A 1 86 ? 2.206 -3.346 14.880 1.00 82.38 86 ILE A C 1
ATOM 672 O O . ILE A 1 86 ? 1.966 -3.533 16.078 1.00 82.38 86 ILE A O 1
ATOM 676 N N . VAL A 1 87 ? 2.684 -2.176 14.447 1.00 80.62 87 VAL A N 1
ATOM 677 C CA . VAL A 1 87 ? 2.918 -1.020 15.330 1.00 80.62 87 VAL A CA 1
ATOM 678 C C . VAL A 1 87 ? 1.599 -0.440 15.839 1.00 80.62 87 VAL A C 1
ATOM 680 O O . VAL A 1 87 ? 1.469 -0.203 17.044 1.00 80.62 87 VAL A O 1
ATOM 683 N N . ALA A 1 88 ? 0.618 -0.274 14.952 1.00 74.19 88 ALA A N 1
ATOM 684 C CA . ALA A 1 88 ? -0.734 0.155 15.286 1.00 74.19 88 ALA A CA 1
ATOM 685 C C . ALA A 1 88 ? -1.385 -0.763 16.333 1.00 74.19 88 ALA A C 1
ATOM 687 O O . ALA A 1 88 ? -1.970 -0.269 17.299 1.00 74.19 88 ALA A O 1
ATOM 688 N N . TYR A 1 89 ? -1.202 -2.081 16.202 1.00 71.75 89 TYR A N 1
ATOM 689 C CA . TYR A 1 89 ? -1.690 -3.064 17.168 1.00 71.75 89 TYR A CA 1
ATOM 690 C C . TYR A 1 89 ? -1.073 -2.876 18.562 1.00 71.75 89 TYR A C 1
ATOM 692 O O . TYR A 1 89 ? -1.766 -2.901 19.580 1.00 71.75 89 TYR A O 1
ATOM 700 N N . ARG A 1 90 ? 0.249 -2.663 18.631 1.00 75.38 90 ARG A N 1
ATOM 701 C CA . ARG A 1 90 ? 0.955 -2.493 19.913 1.00 75.38 90 ARG A CA 1
ATOM 702 C C . ARG A 1 90 ? 0.640 -1.167 20.597 1.00 75.38 90 ARG A C 1
ATOM 704 O O . ARG A 1 90 ? 0.712 -1.094 21.823 1.00 75.38 90 ARG A O 1
ATOM 711 N N . ARG A 1 91 ? 0.365 -0.111 19.829 1.00 77.00 91 ARG A N 1
ATOM 712 C CA . ARG A 1 91 ? 0.098 1.237 20.347 1.00 77.00 91 ARG A CA 1
ATOM 713 C C . ARG A 1 91 ? -1.012 1.906 19.527 1.00 77.00 91 ARG A C 1
ATOM 715 O O . ARG A 1 91 ? -0.694 2.663 18.610 1.00 77.00 91 ARG A O 1
ATOM 722 N N . PRO A 1 92 ? -2.295 1.716 19.889 1.00 69.06 92 PRO A N 1
ATOM 723 C CA . PRO A 1 92 ? -3.419 2.288 19.141 1.00 69.06 92 PRO A CA 1
ATOM 724 C C . PRO A 1 92 ? -3.399 3.826 19.099 1.00 69.06 92 PRO A C 1
ATOM 726 O O . PRO A 1 92 ? -3.904 4.423 18.154 1.00 69.06 92 PRO A O 1
ATOM 729 N N . GLU A 1 93 ? -2.738 4.485 20.060 1.00 73.38 93 GLU A N 1
ATOM 730 C CA . GLU A 1 93 ? -2.486 5.937 20.032 1.00 73.38 93 GLU A CA 1
ATOM 731 C C . GLU A 1 93 ? -1.663 6.391 18.813 1.00 73.38 93 GLU A C 1
ATOM 733 O O . GLU A 1 93 ? -1.753 7.547 18.403 1.00 73.38 93 GLU A O 1
ATOM 738 N N . MET A 1 94 ? -0.857 5.497 18.232 1.00 75.56 94 MET A N 1
ATOM 739 C CA . MET A 1 94 ? -0.019 5.786 17.067 1.00 75.56 94 MET A CA 1
ATOM 740 C C . MET A 1 94 ? -0.694 5.430 15.743 1.00 75.56 94 MET A C 1
ATOM 742 O O . MET A 1 94 ? -0.080 5.630 14.705 1.00 75.56 94 MET A O 1
ATOM 746 N N . TYR A 1 95 ? -1.953 4.977 15.741 1.00 74.62 95 TYR A N 1
ATOM 747 C CA . TYR A 1 95 ? -2.652 4.546 14.525 1.00 74.62 95 TYR A CA 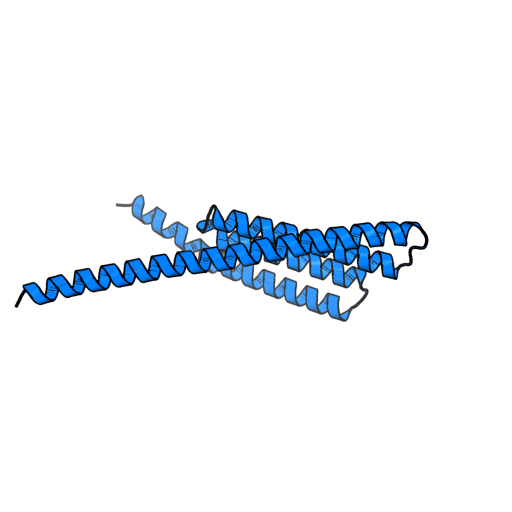1
ATOM 748 C C . TYR A 1 95 ? -2.619 5.597 13.402 1.00 74.62 95 TYR A C 1
ATOM 750 O O . TYR A 1 95 ? -2.295 5.283 12.260 1.00 74.62 95 TYR A O 1
ATOM 758 N N . LEU A 1 96 ? -2.871 6.870 13.732 1.00 73.94 96 LEU A N 1
ATOM 759 C CA . LEU A 1 96 ? -2.800 7.971 12.761 1.00 73.94 96 LEU A CA 1
ATOM 760 C C . LEU A 1 96 ? -1.384 8.188 12.211 1.00 73.94 96 LEU A C 1
ATOM 762 O O . LEU A 1 96 ? -1.227 8.501 11.034 1.00 73.94 96 LEU A O 1
ATOM 766 N N . VAL A 1 97 ? -0.363 8.013 13.052 1.00 79.94 97 VAL A N 1
ATOM 767 C CA . VAL A 1 97 ? 1.046 8.130 12.650 1.00 79.94 97 VAL A CA 1
ATOM 768 C C . VAL A 1 97 ? 1.427 6.960 11.742 1.00 79.94 97 VAL A C 1
ATOM 770 O O . VAL A 1 97 ? 2.021 7.175 10.693 1.00 79.94 97 VAL A O 1
ATOM 773 N N . SER A 1 98 ? 1.010 5.744 12.092 1.00 79.12 98 SER A N 1
ATOM 774 C CA . SER A 1 98 ? 1.238 4.526 11.313 1.00 79.12 98 SER A CA 1
ATOM 775 C C . SER A 1 98 ? 0.557 4.572 9.938 1.00 79.12 98 SER A C 1
ATOM 777 O O . SER A 1 98 ? 1.152 4.154 8.945 1.00 79.12 98 SER A O 1
ATOM 779 N N . ILE A 1 99 ? -0.653 5.139 9.837 1.00 80.62 99 ILE A N 1
ATOM 780 C CA . ILE A 1 99 ? -1.307 5.395 8.541 1.00 80.62 99 ILE A CA 1
ATOM 781 C C . ILE A 1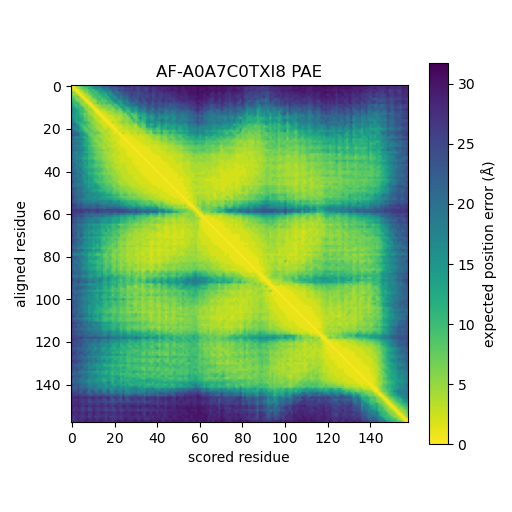 99 ? -0.528 6.431 7.726 1.00 80.62 99 ILE A C 1
ATOM 783 O O . ILE A 1 99 ? -0.339 6.248 6.524 1.00 80.62 99 ILE A O 1
ATOM 787 N N . ALA A 1 100 ? -0.086 7.519 8.360 1.00 82.25 100 ALA A N 1
ATOM 788 C CA . ALA A 1 100 ? 0.673 8.566 7.683 1.00 82.25 100 ALA A CA 1
ATOM 789 C C . ALA A 1 100 ? 2.005 8.041 7.120 1.00 82.25 100 ALA A C 1
ATOM 791 O O . ALA A 1 100 ? 2.359 8.362 5.988 1.00 82.25 100 ALA A O 1
ATOM 792 N N . GLU A 1 101 ? 2.712 7.203 7.879 1.00 82.25 101 GLU A N 1
ATOM 793 C CA . GLU A 1 101 ? 3.956 6.552 7.455 1.00 82.25 101 GLU A CA 1
ATOM 794 C C . GLU A 1 101 ? 3.731 5.658 6.229 1.00 82.25 101 GLU A C 1
ATOM 796 O O . GLU A 1 101 ? 4.409 5.812 5.215 1.00 82.25 101 GLU A O 1
ATOM 801 N N . VAL A 1 102 ? 2.709 4.799 6.266 1.00 85.94 102 VAL A N 1
ATOM 802 C CA . VAL A 1 102 ? 2.348 3.938 5.127 1.00 85.94 102 VAL A CA 1
ATOM 803 C C . VAL A 1 102 ? 1.977 4.756 3.900 1.00 85.94 102 VAL A C 1
ATOM 805 O O . VAL A 1 102 ? 2.459 4.479 2.804 1.00 85.94 102 VAL A O 1
ATOM 808 N N . GLY A 1 103 ? 1.129 5.773 4.0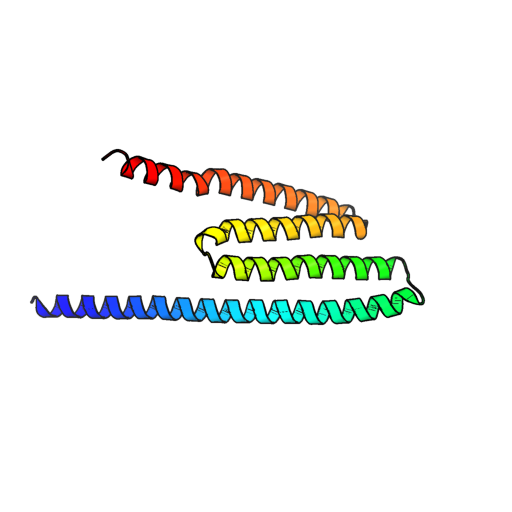69 1.00 84.75 103 GLY A N 1
ATOM 809 C CA . GLY A 1 103 ? 0.716 6.628 2.962 1.00 84.75 103 GLY A CA 1
ATOM 810 C C . GLY A 1 103 ? 1.903 7.358 2.330 1.00 84.75 103 GLY A C 1
ATOM 811 O O . GLY A 1 103 ? 1.969 7.475 1.107 1.00 84.75 103 GLY A O 1
ATOM 812 N N . PHE A 1 104 ? 2.889 7.764 3.135 1.00 84.56 104 PHE A N 1
ATOM 813 C CA . PHE A 1 104 ? 4.130 8.347 2.635 1.00 84.56 104 PHE A CA 1
ATOM 814 C C . PHE A 1 104 ? 4.946 7.338 1.814 1.00 84.56 104 PHE A C 1
ATOM 816 O O . PHE A 1 104 ? 5.345 7.654 0.694 1.00 84.56 104 PHE A O 1
ATOM 823 N N . VAL A 1 105 ? 5.135 6.112 2.314 1.00 86.31 105 VAL A N 1
ATOM 824 C CA . VAL A 1 105 ? 5.866 5.050 1.597 1.00 86.31 105 VAL A CA 1
ATOM 825 C C . VAL A 1 105 ? 5.201 4.720 0.256 1.00 86.31 105 VAL A C 1
ATOM 827 O O . VAL A 1 105 ? 5.884 4.641 -0.765 1.00 86.31 105 VAL A O 1
ATOM 830 N N . ILE A 1 106 ? 3.871 4.584 0.230 1.00 88.56 106 ILE A N 1
ATOM 831 C CA . ILE A 1 106 ? 3.102 4.331 -1.001 1.00 88.56 106 ILE A CA 1
ATOM 832 C C . ILE A 1 106 ? 3.277 5.483 -1.995 1.00 88.56 106 ILE A C 1
ATOM 834 O O . ILE A 1 106 ? 3.511 5.251 -3.178 1.00 88.56 106 ILE A O 1
ATOM 838 N N . THR A 1 107 ? 3.209 6.723 -1.511 1.00 86.62 107 THR A N 1
ATOM 839 C CA . THR A 1 107 ? 3.373 7.920 -2.343 1.00 86.62 107 THR A CA 1
ATOM 840 C C . THR A 1 107 ? 4.752 7.949 -3.008 1.00 86.62 107 THR A C 1
ATOM 842 O O . THR A 1 107 ? 4.853 8.146 -4.218 1.00 86.62 107 THR A O 1
ATOM 845 N N . VAL A 1 108 ? 5.818 7.688 -2.244 1.00 85.44 108 VAL A N 1
ATOM 846 C CA . VAL A 1 108 ? 7.186 7.599 -2.783 1.00 85.44 108 VAL A CA 1
ATOM 847 C C . VAL A 1 108 ? 7.292 6.483 -3.823 1.00 85.44 108 VAL A C 1
ATOM 849 O O . VAL A 1 108 ? 7.863 6.699 -4.892 1.00 85.44 108 VAL A O 1
ATOM 852 N N . ARG A 1 109 ? 6.705 5.311 -3.551 1.00 89.00 109 ARG A N 1
ATOM 853 C CA . ARG A 1 109 ? 6.680 4.187 -4.496 1.00 89.00 109 ARG A CA 1
ATOM 854 C C . ARG A 1 109 ? 6.013 4.564 -5.816 1.00 89.00 109 ARG A C 1
ATOM 856 O O . ARG A 1 109 ? 6.540 4.211 -6.864 1.00 89.00 109 ARG A O 1
ATOM 863 N N . GLU A 1 110 ? 4.906 5.297 -5.783 1.00 85.94 110 GLU A N 1
ATOM 864 C CA . GLU A 1 110 ? 4.179 5.688 -6.996 1.00 85.94 110 GLU A CA 1
ATOM 865 C C . GLU A 1 110 ? 4.956 6.703 -7.848 1.00 85.94 110 GLU A C 1
ATOM 867 O O . GLU A 1 110 ? 5.011 6.600 -9.077 1.00 85.94 110 GLU A O 1
ATOM 872 N N . VAL A 1 111 ? 5.642 7.646 -7.199 1.00 84.50 111 VAL A N 1
ATOM 873 C CA . VAL A 1 111 ? 6.540 8.584 -7.889 1.00 84.50 111 VAL A CA 1
ATOM 874 C C . VAL A 1 111 ? 7.714 7.838 -8.530 1.00 84.50 111 VAL A C 1
ATOM 876 O O . VAL A 1 111 ? 8.041 8.081 -9.687 1.00 84.50 111 VAL A O 1
ATOM 879 N N . LEU A 1 112 ? 8.335 6.888 -7.829 1.00 82.94 112 LEU A N 1
ATOM 880 C CA . LEU A 1 112 ? 9.435 6.105 -8.401 1.00 82.94 112 LEU A CA 1
ATOM 881 C C . LEU A 1 112 ? 8.964 5.191 -9.543 1.00 82.94 112 LEU A C 1
ATOM 883 O O . LEU A 1 112 ? 9.627 5.111 -10.577 1.00 82.94 112 LEU A O 1
ATOM 887 N N . ALA A 1 113 ? 7.814 4.532 -9.386 1.00 83.38 113 ALA A N 1
ATOM 888 C CA . ALA A 1 113 ? 7.244 3.654 -10.404 1.00 83.38 113 ALA A CA 1
ATOM 889 C C . ALA A 1 113 ? 6.903 4.419 -11.692 1.00 83.38 113 ALA A C 1
ATOM 891 O O . ALA A 1 113 ? 7.264 3.971 -12.78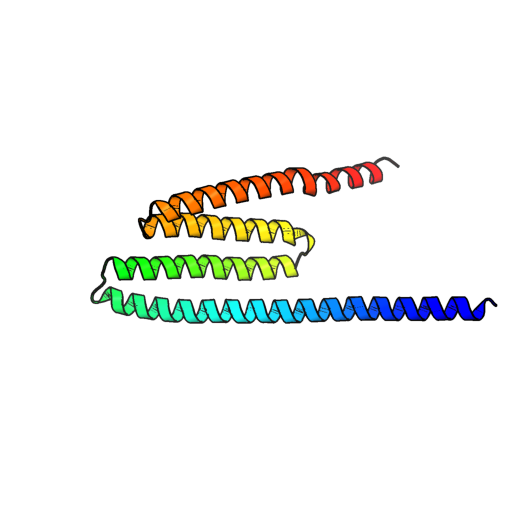0 1.00 83.38 113 ALA A O 1
ATOM 892 N N . SER A 1 114 ? 6.291 5.600 -11.577 1.00 83.62 114 SER A N 1
ATOM 893 C CA . SER A 1 114 ? 5.970 6.450 -12.733 1.00 83.62 114 SER A CA 1
ATOM 894 C C . SER A 1 114 ? 7.217 6.952 -13.472 1.00 83.62 114 SER A C 1
ATOM 896 O O . SER A 1 114 ? 7.241 6.974 -14.705 1.00 83.62 114 SER A O 1
ATOM 898 N N . VAL A 1 115 ? 8.299 7.272 -12.750 1.00 81.81 115 VAL A N 1
ATOM 899 C CA . VAL A 1 115 ? 9.594 7.615 -13.367 1.00 81.81 115 VAL A CA 1
ATOM 900 C C . VAL A 1 115 ? 10.165 6.433 -14.158 1.00 81.81 115 VAL A C 1
ATOM 902 O O . VAL A 1 115 ? 10.634 6.613 -15.283 1.00 81.81 115 VAL A O 1
ATOM 905 N N . ILE A 1 116 ? 10.101 5.217 -13.609 1.00 81.06 116 ILE A N 1
ATOM 906 C CA . ILE A 1 116 ? 10.616 4.006 -14.270 1.00 81.06 116 ILE A CA 1
ATOM 907 C C . ILE A 1 116 ? 9.785 3.628 -15.496 1.00 81.06 116 ILE A C 1
ATOM 909 O O . ILE A 1 116 ? 10.352 3.249 -16.525 1.00 81.06 116 ILE A O 1
ATOM 913 N N . ALA A 1 117 ? 8.461 3.754 -15.404 1.00 78.81 117 ALA A N 1
ATOM 914 C CA . ALA A 1 117 ? 7.534 3.468 -16.494 1.00 78.81 117 ALA A CA 1
ATOM 915 C C . ALA A 1 117 ? 7.648 4.471 -17.657 1.00 78.81 117 ALA A C 1
ATOM 917 O O . ALA A 1 117 ? 7.181 4.187 -18.758 1.00 78.81 117 ALA A O 1
ATOM 918 N N . LYS A 1 118 ? 8.310 5.623 -17.444 1.00 78.31 118 LYS A N 1
ATOM 919 C CA . LYS A 1 118 ? 8.438 6.733 -1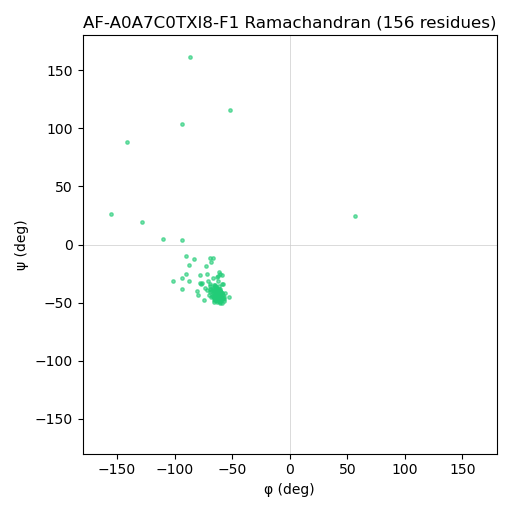8.411 1.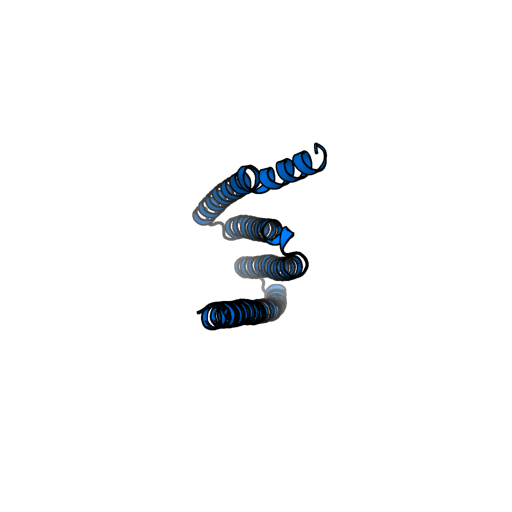00 78.31 118 LYS A CA 1
ATOM 920 C C . LYS A 1 118 ? 7.087 7.276 -18.888 1.00 78.31 118 LYS A C 1
ATOM 922 O O . LYS A 1 118 ? 6.988 7.870 -19.962 1.00 78.31 118 LYS A O 1
ATOM 927 N N . THR A 1 119 ? 6.048 7.097 -18.085 1.00 81.00 119 THR A N 1
ATOM 928 C CA . THR A 1 119 ? 4.692 7.555 -18.363 1.00 81.00 119 THR A CA 1
ATOM 929 C C . THR A 1 119 ? 4.493 8.925 -17.723 1.00 81.00 119 THR A C 1
ATOM 931 O O . THR A 1 119 ? 4.328 9.077 -16.514 1.00 81.00 119 THR A O 1
ATOM 934 N N . THR A 1 120 ? 4.516 9.971 -18.550 1.00 81.62 120 THR A N 1
ATOM 935 C CA . THR A 1 120 ? 4.338 11.360 -18.092 1.00 81.62 120 THR A CA 1
ATOM 936 C C . THR A 1 120 ? 2.999 11.577 -17.392 1.00 81.62 120 THR A C 1
ATOM 938 O O . THR A 1 120 ? 2.929 12.341 -16.434 1.00 81.62 120 THR A O 1
ATOM 941 N N . LEU A 1 121 ? 1.950 10.882 -17.838 1.00 82.56 121 LEU A N 1
ATOM 942 C CA . LEU A 1 121 ? 0.623 10.941 -17.230 1.00 82.56 121 LEU A CA 1
ATOM 943 C C . LEU A 1 121 ? 0.641 10.371 -15.803 1.00 82.56 121 LEU A C 1
ATOM 945 O O . LEU A 1 121 ? 0.177 11.042 -14.882 1.00 82.56 121 LEU A O 1
ATOM 949 N N . ASP A 1 122 ? 1.252 9.204 -15.596 1.00 82.19 122 ASP A N 1
ATOM 950 C CA . ASP A 1 122 ? 1.337 8.584 -14.267 1.00 82.19 122 ASP A CA 1
ATOM 951 C C . ASP A 1 122 ? 2.177 9.435 -13.314 1.00 82.19 122 ASP A C 1
ATOM 953 O O . ASP A 1 122 ? 1.838 9.566 -12.141 1.00 82.19 122 ASP A O 1
ATOM 957 N N . LEU A 1 123 ? 3.225 10.094 -13.820 1.00 83.06 123 LEU A N 1
ATOM 958 C CA . LEU A 1 123 ? 4.044 11.006 -13.020 1.00 83.06 123 LEU A CA 1
ATOM 959 C C . LEU A 1 123 ? 3.250 12.234 -12.554 1.00 83.06 123 LEU A C 1
ATOM 961 O O . LEU A 1 123 ? 3.387 12.665 -11.405 1.00 83.06 123 LEU A O 1
ATOM 965 N N . VAL A 1 124 ? 2.401 12.793 -13.421 1.00 86.06 124 VAL A N 1
ATOM 966 C CA . VAL A 1 124 ? 1.515 13.912 -13.067 1.00 86.06 124 VAL A CA 1
ATOM 967 C C . VAL A 1 124 ? 0.474 13.462 -12.042 1.00 86.06 124 VAL A C 1
ATOM 969 O O . VAL A 1 124 ? 0.265 14.155 -11.047 1.00 86.06 124 VAL A O 1
ATOM 972 N N . LEU A 1 125 ? -0.135 12.287 -12.228 1.00 86.50 125 LEU A N 1
ATOM 973 C CA . LEU A 1 125 ? -1.093 11.729 -11.270 1.00 86.50 125 LEU A CA 1
ATOM 974 C C . LEU A 1 125 ? -0.449 11.445 -9.910 1.00 86.50 125 LEU A C 1
ATOM 976 O O . LEU A 1 125 ? -1.005 11.841 -8.886 1.00 86.50 125 LEU A O 1
ATOM 980 N N . ALA A 1 126 ? 0.739 10.838 -9.887 1.00 85.12 126 ALA A N 1
ATOM 981 C CA . ALA A 1 126 ? 1.492 10.578 -8.664 1.00 85.12 126 ALA A CA 1
ATOM 982 C C . ALA A 1 126 ? 1.855 11.885 -7.944 1.00 85.12 126 ALA A C 1
ATOM 984 O O . ALA A 1 126 ? 1.713 11.991 -6.725 1.00 85.12 126 ALA A O 1
ATOM 985 N N . SER A 1 127 ? 2.249 12.917 -8.694 1.00 84.94 127 SER A N 1
ATOM 986 C CA . SER A 1 127 ? 2.532 14.255 -8.159 1.00 84.94 127 SER A CA 1
ATOM 987 C C . SER A 1 127 ? 1.294 14.905 -7.530 1.00 84.94 127 SER A C 1
ATOM 989 O O . SER A 1 127 ? 1.368 15.436 -6.420 1.00 84.94 127 SER A O 1
ATOM 991 N N . ILE A 1 128 ? 0.137 14.830 -8.197 1.00 89.25 128 ILE A N 1
ATOM 992 C CA . ILE A 1 128 ? -1.132 15.354 -7.669 1.00 89.25 128 ILE A CA 1
ATOM 993 C C . ILE A 1 128 ? -1.549 14.579 -6.415 1.00 89.25 128 ILE A C 1
ATOM 995 O O . ILE A 1 128 ? -1.881 15.193 -5.400 1.00 89.25 128 ILE A O 1
ATOM 999 N N . ALA A 1 129 ? -1.487 13.246 -6.449 1.00 86.12 129 ALA A N 1
ATOM 1000 C CA . ALA A 1 129 ? -1.790 12.400 -5.299 1.00 86.12 129 ALA A CA 1
ATOM 1001 C C . ALA A 1 129 ? -0.881 12.727 -4.103 1.00 86.12 129 ALA A C 1
ATOM 1003 O O . ALA A 1 129 ? -1.369 12.865 -2.981 1.00 86.12 129 ALA A O 1
ATOM 1004 N N . SER A 1 130 ? 0.414 12.955 -4.351 1.00 86.12 130 SER A N 1
ATOM 1005 C CA . SER A 1 130 ? 1.384 13.387 -3.336 1.00 86.12 130 SER A CA 1
ATOM 1006 C C . SER A 1 130 ? 1.001 14.728 -2.709 1.00 86.12 130 SER A C 1
ATOM 1008 O O . SER A 1 130 ? 1.040 14.880 -1.487 1.00 86.12 130 SER A O 1
ATOM 1010 N N . ALA A 1 131 ? 0.593 15.702 -3.527 1.00 88.62 131 ALA A N 1
ATOM 1011 C CA . ALA A 1 131 ? 0.162 17.011 -3.049 1.00 88.62 131 ALA A CA 1
ATOM 1012 C C . ALA A 1 131 ? -1.113 16.913 -2.197 1.00 88.62 131 ALA A C 1
ATOM 1014 O O . ALA A 1 131 ? -1.184 17.500 -1.116 1.00 88.62 131 ALA A O 1
ATOM 1015 N N . VAL A 1 132 ? -2.099 16.125 -2.638 1.00 89.19 132 VAL A N 1
ATOM 1016 C CA . VAL A 1 132 ? -3.323 15.860 -1.867 1.00 89.19 132 VAL A CA 1
ATOM 1017 C C . VAL A 1 132 ? -2.984 15.185 -0.539 1.00 89.19 132 VAL A C 1
ATOM 1019 O O . VAL A 1 132 ? -3.469 15.618 0.507 1.00 89.19 132 VAL A O 1
ATOM 1022 N N . PHE A 1 133 ? -2.114 14.174 -0.552 1.00 86.25 133 PHE A N 1
ATOM 1023 C CA . PHE A 1 133 ? -1.685 13.481 0.658 1.00 86.25 133 PHE A CA 1
ATOM 1024 C C . PHE A 1 133 ? -0.990 14.430 1.646 1.00 86.25 133 PHE A C 1
ATOM 1026 O O . PHE A 1 133 ? -1.326 14.443 2.832 1.00 86.25 133 PHE A O 1
ATOM 1033 N N . ALA A 1 134 ? -0.104 15.305 1.163 1.00 86.44 134 ALA A N 1
ATOM 1034 C CA . ALA A 1 134 ? 0.539 16.330 1.983 1.00 86.44 134 ALA A CA 1
ATOM 1035 C C . ALA A 1 134 ? -0.477 17.301 2.616 1.00 86.44 134 ALA A C 1
ATOM 1037 O O . ALA A 1 134 ? -0.365 17.628 3.799 1.00 86.44 134 ALA A O 1
ATOM 1038 N N . VAL A 1 135 ? -1.503 17.722 1.867 1.00 88.75 135 VAL A N 1
ATOM 1039 C CA . VAL A 1 135 ? -2.590 18.567 2.391 1.00 88.75 135 VAL A CA 1
ATOM 1040 C C . VAL A 1 135 ? -3.382 17.836 3.476 1.00 88.75 135 VAL A C 1
ATOM 1042 O O . VAL A 1 135 ? -3.658 18.417 4.527 1.00 88.75 135 VAL A O 1
ATOM 1045 N N . VAL A 1 136 ? -3.712 16.558 3.269 1.00 86.06 136 VAL A N 1
ATOM 1046 C CA . VAL A 1 136 ? -4.407 15.736 4.272 1.00 86.06 136 VAL A CA 1
ATOM 1047 C C . VAL A 1 136 ? -3.578 15.631 5.554 1.00 86.06 136 VAL A C 1
ATOM 1049 O O . VAL A 1 136 ? -4.104 15.885 6.640 1.00 86.06 136 VAL A O 1
ATOM 1052 N N . LEU A 1 137 ? -2.279 15.339 5.445 1.00 82.25 137 LEU A N 1
ATOM 1053 C CA . LEU A 1 137 ? -1.377 15.292 6.599 1.00 82.25 137 LEU A CA 1
ATOM 1054 C C . LEU A 1 137 ? -1.301 16.635 7.326 1.00 82.25 137 LEU A C 1
ATOM 1056 O O . LEU A 1 137 ? -1.357 16.675 8.556 1.00 82.25 137 LEU A O 1
ATOM 1060 N N . TRP A 1 138 ? -1.228 17.740 6.586 1.00 84.69 138 TRP A N 1
ATOM 1061 C CA . TRP A 1 138 ? -1.218 19.077 7.169 1.00 84.69 138 TRP A CA 1
ATOM 1062 C C . TRP A 1 138 ? -2.503 19.380 7.953 1.00 84.69 138 TRP A C 1
ATOM 1064 O O . TRP A 1 138 ? -2.443 19.915 9.064 1.00 84.69 138 TRP A O 1
ATOM 1074 N N . ILE A 1 139 ? -3.667 18.984 7.424 1.00 84.81 139 ILE A N 1
ATOM 1075 C CA . ILE A 1 139 ? -4.960 19.127 8.109 1.00 84.81 139 ILE A CA 1
ATOM 1076 C C . ILE A 1 139 ? -4.991 18.284 9.386 1.00 84.81 139 ILE A C 1
ATOM 1078 O O . ILE A 1 139 ? -5.370 18.799 10.442 1.00 84.81 139 ILE A O 1
ATOM 1082 N N . LEU A 1 140 ? -4.574 17.016 9.314 1.00 79.38 140 LEU A N 1
ATOM 1083 C CA . LEU A 1 140 ? -4.519 16.126 10.475 1.00 79.38 140 LEU A CA 1
ATOM 1084 C C . LEU A 1 140 ? -3.591 16.687 11.556 1.00 79.38 140 LEU A C 1
ATOM 1086 O O . LEU A 1 140 ? -3.985 16.775 12.720 1.00 79.38 140 LEU A O 1
ATOM 1090 N N . TYR A 1 141 ? -2.404 17.157 11.170 1.00 74.38 141 TYR A N 1
ATOM 1091 C CA . TYR A 1 141 ? -1.453 17.776 12.088 1.00 74.38 141 TYR A CA 1
ATOM 1092 C C . TYR A 1 141 ? -2.048 19.008 12.781 1.00 74.38 141 TYR A C 1
ATOM 1094 O O . TYR A 1 141 ? -1.950 19.156 13.998 1.00 74.38 141 TYR A O 1
ATOM 1102 N N . ARG A 1 142 ? -2.717 19.886 12.025 1.00 78.19 142 ARG A N 1
ATOM 1103 C CA . ARG A 1 142 ? -3.256 21.141 12.559 1.00 78.19 142 ARG A CA 1
ATOM 1104 C C . ARG A 1 142 ? -4.527 20.962 13.390 1.00 78.19 142 ARG A C 1
ATOM 1106 O O . ARG A 1 142 ? -4.723 21.743 14.312 1.00 78.19 142 ARG A O 1
ATOM 1113 N N . LYS A 1 143 ? -5.401 20.001 13.069 1.00 71.81 143 LYS A N 1
ATOM 1114 C CA . LYS A 1 143 ? -6.711 19.838 13.735 1.00 71.81 143 LYS A CA 1
ATOM 1115 C C . LYS A 1 143 ? -6.761 18.731 14.783 1.00 71.81 143 LYS A C 1
ATOM 1117 O O . LYS A 1 143 ? -7.512 18.858 15.744 1.00 71.81 143 LYS A O 1
ATOM 1122 N N . VAL A 1 144 ? -5.991 17.656 14.627 1.00 65.00 144 VAL A N 1
ATOM 1123 C CA . VAL A 1 144 ? -6.108 16.479 15.504 1.00 65.00 144 VAL A CA 1
ATOM 1124 C C . VAL A 1 144 ? -5.130 16.551 16.680 1.00 65.00 144 VAL A C 1
ATOM 1126 O O . VAL A 1 144 ? -5.512 16.250 17.807 1.00 65.00 144 VAL A O 1
ATOM 1129 N N . LEU A 1 145 ? -3.905 17.047 16.476 1.00 58.09 145 LEU A N 1
ATOM 1130 C CA . LEU A 1 145 ? -2.900 17.168 17.546 1.00 58.09 145 LEU A CA 1
ATOM 1131 C C . LEU A 1 145 ? -3.130 18.267 18.616 1.00 58.09 145 LEU A C 1
ATOM 1133 O O . LEU A 1 145 ? -2.635 18.071 19.731 1.00 58.09 145 LEU A O 1
ATOM 1137 N N . PRO A 1 146 ? -3.851 19.392 18.388 1.00 54.31 146 PRO A N 1
ATOM 1138 C CA . PRO A 1 146 ? -4.034 20.421 19.422 1.00 54.31 146 PRO A CA 1
ATOM 1139 C C . PRO A 1 146 ? -4.777 19.940 20.677 1.00 54.31 146 PRO A C 1
ATOM 1141 O O . PRO A 1 146 ? -4.506 20.441 21.767 1.00 54.31 146 PRO A O 1
ATOM 1144 N N . HIS A 1 147 ? -5.641 18.926 20.563 1.00 50.38 147 HIS A N 1
ATOM 1145 C CA . HIS A 1 147 ? -6.478 18.437 21.669 1.00 50.38 147 HIS A CA 1
ATOM 1146 C C . HIS A 1 147 ? -5.686 17.788 22.820 1.00 50.38 147 HIS A C 1
ATOM 1148 O O . HIS A 1 147 ? -6.234 17.577 23.897 1.00 50.38 147 HIS A O 1
ATOM 1154 N N . ARG A 1 148 ? -4.385 17.506 22.643 1.00 50.03 148 ARG A N 1
ATOM 1155 C CA . ARG A 1 148 ? -3.522 16.986 23.723 1.00 50.03 148 ARG A CA 1
ATOM 1156 C C . ARG A 1 148 ? -2.828 18.077 24.547 1.00 50.03 148 ARG A C 1
ATOM 1158 O O . ARG A 1 148 ? -2.196 17.762 25.553 1.00 50.03 148 ARG A O 1
ATOM 1165 N N . ARG A 1 149 ? -2.880 19.347 24.119 1.00 49.25 149 ARG A N 1
ATOM 1166 C CA . ARG A 1 149 ? -2.248 20.461 24.852 1.00 49.25 149 ARG A CA 1
ATOM 1167 C C . ARG A 1 149 ? -3.175 21.122 25.868 1.00 49.25 149 ARG A C 1
ATOM 1169 O O . ARG A 1 149 ? -2.661 21.665 26.841 1.00 49.25 149 ARG A O 1
ATOM 1176 N N . GLU A 1 150 ? -4.490 21.049 25.682 1.00 47.53 150 GLU A N 1
ATOM 1177 C CA . GLU A 1 150 ? -5.439 21.671 26.615 1.00 47.53 150 GLU A CA 1
ATOM 1178 C C . GLU A 1 150 ? -5.689 20.810 27.862 1.00 47.53 150 GLU A C 1
ATOM 1180 O O . GLU A 1 150 ? -5.596 21.339 28.968 1.00 47.53 150 GLU A O 1
ATOM 1185 N N . SER A 1 151 ? -5.809 19.479 27.739 1.00 46.16 151 SER A N 1
ATOM 1186 C CA . SER A 1 151 ? -6.046 18.610 28.913 1.00 46.16 151 SER A CA 1
ATOM 1187 C C . SER A 1 151 ? -4.900 18.632 29.936 1.00 46.16 151 SER A C 1
ATOM 1189 O O . SER A 1 151 ? -5.112 18.454 31.129 1.00 46.16 151 SER A O 1
ATOM 1191 N N . LYS A 1 152 ? -3.663 18.892 29.490 1.00 44.84 152 LYS A N 1
ATOM 1192 C CA . LYS A 1 152 ? -2.485 18.963 30.371 1.00 44.84 152 LYS A CA 1
ATOM 1193 C C . LYS A 1 152 ? -2.315 20.323 31.058 1.00 44.84 152 LYS A C 1
ATOM 1195 O O . LYS A 1 152 ? -1.468 20.453 31.943 1.00 44.84 152 LYS A O 1
ATOM 1200 N N . LYS A 1 153 ? -3.058 21.343 30.614 1.00 48.06 153 LYS A N 1
ATOM 1201 C CA . LYS A 1 153 ? -3.064 22.681 31.218 1.00 48.06 153 LYS A CA 1
ATOM 1202 C C . LYS A 1 153 ? -4.078 22.770 32.361 1.00 48.06 153 LYS A C 1
ATOM 1204 O O . LYS A 1 153 ? -3.794 23.464 33.329 1.00 48.06 153 LYS A O 1
ATOM 1209 N N . GLU A 1 154 ? -5.180 22.025 32.287 1.00 51.38 154 GLU A N 1
ATOM 1210 C CA . GLU A 1 154 ? -6.179 21.945 33.363 1.00 51.38 154 GLU A CA 1
ATOM 1211 C C . GLU A 1 154 ? -5.670 21.147 34.577 1.00 51.38 154 GLU A C 1
ATOM 1213 O O . GLU A 1 154 ? -5.824 21.600 35.705 1.00 51.38 154 GLU A O 1
ATOM 1218 N N . GLU A 1 155 ? -4.936 20.044 34.383 1.00 49.53 155 GLU A N 1
ATOM 1219 C CA . GLU A 1 155 ? -4.378 19.244 35.498 1.00 49.53 155 GLU A CA 1
ATOM 1220 C C . GLU A 1 155 ? -3.244 19.930 36.287 1.00 49.53 155 GLU A C 1
ATOM 1222 O O . GLU A 1 155 ? -2.834 19.445 37.338 1.00 49.53 155 GLU A O 1
ATOM 1227 N N . ARG A 1 156 ? -2.692 21.042 35.785 1.00 50.81 156 ARG A N 1
ATOM 1228 C CA . ARG A 1 156 ? -1.637 21.818 36.467 1.00 50.81 156 ARG A CA 1
ATOM 1229 C C . ARG A 1 156 ? -2.117 23.175 36.984 1.00 50.81 156 ARG A C 1
ATOM 1231 O O . ARG A 1 156 ? -1.292 23.957 37.451 1.00 50.81 156 ARG A O 1
ATOM 1238 N N . GLY A 1 157 ? -3.411 23.460 36.861 1.00 51.34 157 GLY A N 1
ATOM 1239 C CA . GLY A 1 157 ? -4.019 24.740 37.224 1.00 51.34 157 GLY A CA 1
ATOM 1240 C C . GLY A 1 157 ? -5.238 24.625 38.140 1.00 51.34 157 GLY A C 1
ATOM 1241 O O . GLY A 1 157 ? -6.016 25.575 38.176 1.00 51.34 157 GLY A O 1
ATOM 1242 N N . GLY A 1 158 ? -5.412 23.493 38.832 1.00 40.62 158 GLY A N 1
ATOM 1243 C CA . GLY A 1 158 ? -6.429 23.278 39.867 1.00 40.62 158 GLY A CA 1
ATOM 1244 C C . GLY A 1 158 ? -5.800 23.082 41.235 1.00 40.62 158 GLY A C 1
ATOM 1245 O O . GLY A 1 158 ? -4.845 22.275 41.311 1.00 40.62 158 GLY A O 1
#

Solvent-accessible surface area (backbone atoms only — not comparable to full-atom values): 8569 Å² total; per-residue (Å²): 130,70,69,72,58,60,53,50,56,60,50,53,55,51,50,52,54,47,51,56,52,50,52,53,50,51,51,52,51,54,50,51,51,50,51,54,50,52,51,51,48,47,54,51,48,50,51,51,44,56,53,49,53,62,53,36,75,74,72,56,46,75,66,56,53,51,51,50,50,49,53,53,47,49,46,54,44,50,53,43,47,53,52,28,53,57,48,23,71,77,36,65,90,42,36,69,57,33,50,50,52,4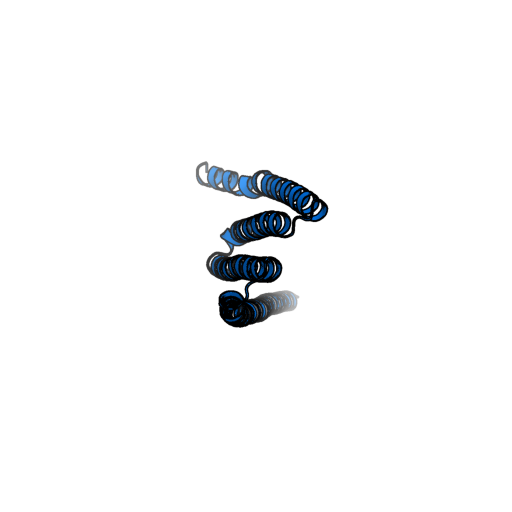0,54,49,51,47,43,54,43,42,41,53,48,18,60,72,68,69,37,67,67,49,36,52,50,32,51,50,52,43,52,52,49,51,52,52,50,52,49,47,56,67,67,61,57,58,70,66,61,57,66,64,51,56,78,74,69,116

Mean predicted aligned error: 11.49 Å

Radius of gyration: 23.91 Å; Cα contacts (8 Å, |Δi|>4): 67; chains: 1; bounding box: 63×41×63 Å

pLDDT: mean 78.07, std 12.96, range [40.62, 94.25]